Protein AF-A0AAV2PK56-F1 (afdb_monomer)

Mean predicted aligned error: 13.75 Å

Radius of gyration: 24.46 Å; Cα contacts (8 Å, |Δi|>4): 162; chains: 1; bounding box: 43×64×49 Å

Sequence (129 aa):
MKVFAIVVVASLATAQVQFIDEPIRFNDATNDFDYEEPGVFEPLNLPSGASFLLGDISPAFSCADRPYGYYADVDNYCRVFHICNPSLFEDGTVQTYQYSFMCNAGSIFDQNALTCVREFSATPCEYAP

Structure (mmCIF, N/CA/C/O backbone):
data_AF-A0AAV2PK56-F1
#
_entry.id   AF-A0AAV2PK56-F1
#
loop_
_atom_site.group_PDB
_atom_site.id
_atom_site.type_symbol
_atom_site.label_atom_id
_atom_site.label_alt_id
_atom_site.label_comp_id
_atom_site.label_asym_id
_atom_site.label_entity_id
_atom_site.label_seq_id
_atom_site.pdbx_PDB_ins_code
_atom_site.Cartn_x
_atom_site.Cartn_y
_atom_site.Cartn_z
_atom_site.occupancy
_atom_site.B_iso_or_equiv
_atom_site.auth_seq_id
_atom_site.auth_comp_id
_atom_site.auth_asym_id
_atom_site.auth_atom_id
_atom_site.pdbx_PDB_model_num
ATOM 1 N N . MET A 1 1 ? -18.659 24.573 -6.089 1.00 35.50 1 MET A N 1
ATOM 2 C CA . MET A 1 1 ? -19.071 25.975 -6.317 1.00 35.50 1 MET A CA 1
ATOM 3 C C . MET A 1 1 ? -17.924 26.717 -6.984 1.00 35.50 1 MET A C 1
ATOM 5 O O . MET A 1 1 ? -16.831 26.676 -6.448 1.00 35.50 1 MET A O 1
ATOM 9 N N . LYS A 1 2 ? -18.146 27.365 -8.131 1.00 38.66 2 LYS A N 1
ATOM 10 C CA . LYS A 1 2 ? -17.235 28.380 -8.685 1.00 38.66 2 LYS A CA 1
ATOM 11 C C . LYS A 1 2 ? -17.917 29.725 -8.465 1.00 38.66 2 LYS A C 1
ATOM 13 O O . LYS A 1 2 ? -19.056 29.888 -8.898 1.00 38.66 2 LYS A O 1
ATOM 18 N N . VAL A 1 3 ? -17.286 30.624 -7.719 1.00 40.28 3 VAL A N 1
ATOM 19 C CA . VAL A 1 3 ? -17.860 31.941 -7.425 1.00 40.28 3 VAL A CA 1
ATOM 20 C C . VAL A 1 3 ? -17.595 32.837 -8.632 1.00 40.28 3 VAL A C 1
ATOM 22 O O . VAL A 1 3 ? -16.455 33.188 -8.908 1.00 40.28 3 VAL A O 1
ATOM 25 N N . PHE A 1 4 ? -18.646 33.162 -9.381 1.00 42.22 4 PHE A N 1
ATOM 26 C CA . PHE A 1 4 ? -18.588 34.129 -10.475 1.00 42.22 4 PHE A CA 1
ATOM 27 C C . PHE 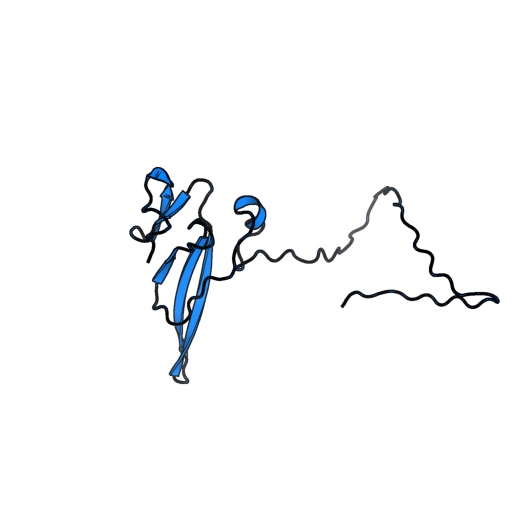A 1 4 ? -19.030 35.494 -9.949 1.00 42.22 4 PHE A C 1
ATOM 29 O O . PHE A 1 4 ? -20.129 35.620 -9.409 1.00 42.22 4 PHE A O 1
ATOM 36 N N . ALA A 1 5 ? -18.198 36.521 -10.120 1.00 51.16 5 ALA A N 1
ATOM 37 C CA . ALA A 1 5 ? -18.599 37.894 -9.844 1.00 51.16 5 ALA A CA 1
ATOM 38 C C . ALA A 1 5 ? -19.335 38.462 -11.068 1.00 51.16 5 ALA A C 1
ATOM 40 O O . ALA A 1 5 ? -18.742 38.660 -12.127 1.00 51.16 5 ALA A O 1
ATOM 41 N N . ILE A 1 6 ? -20.642 38.701 -10.924 1.00 43.47 6 ILE A N 1
ATOM 42 C CA . ILE A 1 6 ? -21.476 39.339 -11.947 1.00 43.47 6 ILE A CA 1
ATOM 43 C C . ILE A 1 6 ? -21.509 40.838 -11.653 1.00 43.47 6 ILE A C 1
ATOM 45 O O . ILE A 1 6 ? -22.105 41.261 -10.664 1.00 43.47 6 ILE A O 1
ATOM 49 N N . VAL A 1 7 ? -20.909 41.649 -12.521 1.00 49.03 7 VAL A N 1
ATOM 50 C CA . VAL A 1 7 ? -21.075 43.107 -12.476 1.00 49.03 7 VAL A CA 1
ATOM 51 C C . VAL A 1 7 ? -22.092 43.501 -13.542 1.00 49.03 7 VAL A C 1
ATOM 53 O O . VAL A 1 7 ? -21.824 43.401 -14.737 1.00 49.03 7 VAL A O 1
ATOM 56 N N . VAL A 1 8 ? -23.282 43.931 -13.111 1.00 43.75 8 VAL A N 1
ATOM 57 C CA . VAL A 1 8 ? -24.320 44.459 -14.007 1.00 43.75 8 VAL A CA 1
ATOM 58 C C . VAL A 1 8 ? -24.110 45.961 -14.148 1.00 43.75 8 VAL A C 1
ATOM 60 O O . VAL A 1 8 ? -24.433 46.725 -13.241 1.00 43.75 8 VAL A O 1
ATOM 63 N N . VAL A 1 9 ? -23.573 46.395 -15.287 1.00 51.25 9 VAL A N 1
ATOM 64 C CA . VAL A 1 9 ? -23.481 47.821 -15.619 1.00 51.25 9 VAL A CA 1
ATOM 65 C C . VAL A 1 9 ? -24.698 48.195 -16.461 1.00 51.25 9 VAL A C 1
ATOM 67 O O . VAL A 1 9 ? -24.903 47.649 -17.543 1.00 51.25 9 VAL A O 1
ATOM 70 N N . ALA A 1 10 ? -25.529 49.111 -15.963 1.00 42.72 10 ALA A N 1
ATOM 71 C CA . ALA A 1 10 ? -26.695 49.601 -16.689 1.00 42.72 10 ALA A CA 1
ATOM 72 C C . ALA A 1 10 ? -26.332 50.844 -17.518 1.00 42.72 10 ALA A C 1
ATOM 74 O O . ALA A 1 10 ? -26.166 51.929 -16.966 1.00 42.72 10 ALA A O 1
ATOM 75 N N . SER A 1 11 ? -26.258 50.706 -18.845 1.00 46.12 11 SER A N 1
ATOM 76 C CA . SER A 1 11 ? -26.576 51.800 -19.770 1.00 46.12 11 SER A CA 1
ATOM 77 C C . SER A 1 11 ? -26.999 51.275 -21.148 1.00 46.12 11 SER A C 1
ATOM 79 O O . SER A 1 11 ? -26.749 50.129 -21.512 1.00 46.12 11 SER A O 1
ATOM 81 N N . LEU A 1 12 ? -27.743 52.124 -21.853 1.00 52.59 12 LEU A N 1
ATOM 82 C CA . LEU A 1 12 ? -28.776 51.834 -22.847 1.00 52.59 12 LEU A CA 1
ATOM 83 C C . LEU A 1 12 ? -28.236 51.311 -24.188 1.00 52.59 12 LEU A C 1
ATOM 85 O O . LEU A 1 12 ? -28.139 52.071 -25.142 1.00 52.59 12 LEU A O 1
ATOM 89 N N . ALA A 1 13 ? -27.920 50.020 -24.263 1.00 51.59 13 ALA A N 1
ATOM 90 C CA . ALA A 1 13 ? -28.199 49.126 -25.397 1.00 51.59 13 ALA A CA 1
ATOM 91 C C . ALA A 1 13 ? -27.342 47.861 -25.267 1.00 51.59 13 ALA A C 1
ATOM 93 O O . ALA A 1 13 ? -26.120 47.928 -25.310 1.00 51.59 13 ALA A O 1
ATOM 94 N N . THR A 1 14 ? -28.014 46.709 -25.177 1.00 49.75 14 THR A N 1
ATOM 95 C CA . THR A 1 14 ? -27.474 45.338 -25.275 1.00 49.75 14 THR A CA 1
ATOM 96 C C . THR A 1 14 ? -26.417 44.917 -24.243 1.00 49.75 14 THR A C 1
ATOM 98 O O . THR A 1 14 ? -25.311 45.437 -24.182 1.00 49.75 14 THR A O 1
ATOM 101 N N . ALA A 1 15 ? -26.750 43.885 -23.460 1.00 39.00 15 ALA A N 1
ATOM 102 C CA . ALA A 1 15 ? -25.812 43.201 -22.579 1.00 39.00 15 ALA A CA 1
ATOM 103 C C . ALA A 1 15 ? -24.797 42.387 -23.404 1.00 39.00 15 ALA A C 1
ATOM 105 O O . ALA A 1 15 ? -25.177 41.512 -24.185 1.00 39.00 15 ALA A O 1
ATOM 106 N N . GLN A 1 16 ? -23.508 42.657 -23.218 1.00 48.56 16 GLN A N 1
ATOM 107 C CA . GLN A 1 16 ? -22.405 41.822 -23.691 1.00 48.56 16 GLN A CA 1
ATOM 108 C C . GLN A 1 16 ? -21.462 41.614 -22.499 1.00 48.56 16 GLN A C 1
ATOM 110 O O . GLN A 1 16 ? -21.020 42.581 -21.882 1.00 48.56 16 GLN A O 1
ATOM 115 N N . VAL A 1 17 ? -21.195 40.356 -22.147 1.00 39.62 17 VAL A N 1
ATOM 116 C CA . VAL A 1 17 ? -20.174 39.987 -21.157 1.00 39.62 17 VAL A CA 1
ATOM 117 C C . VAL A 1 17 ? -18.842 39.938 -21.897 1.00 39.62 17 VAL A C 1
ATOM 119 O O . VAL A 1 17 ? -18.680 39.109 -22.789 1.00 39.62 17 VAL A O 1
ATOM 122 N N . GLN A 1 18 ? -17.907 40.824 -21.558 1.00 43.44 18 GLN A N 1
ATOM 123 C CA . GLN A 1 18 ? -16.561 40.815 -22.127 1.00 43.44 18 GLN A CA 1
ATOM 124 C C . GLN A 1 18 ? -15.566 40.310 -21.081 1.00 43.44 18 GLN A C 1
ATOM 126 O O . GLN A 1 18 ? -15.442 40.887 -20.002 1.00 43.44 18 GLN A O 1
ATOM 131 N N . PHE A 1 19 ? -14.889 39.210 -21.407 1.00 41.47 19 PHE A N 1
ATOM 132 C CA . PHE A 1 19 ? -13.801 38.630 -20.623 1.00 41.47 19 PHE A CA 1
ATOM 133 C C . PHE A 1 19 ? -12.487 39.278 -21.080 1.00 41.47 19 PHE A C 1
ATOM 135 O O . PHE A 1 19 ? -12.215 39.312 -22.279 1.00 41.47 19 PHE A O 1
ATOM 142 N N . ILE A 1 20 ? -11.711 39.843 -20.152 1.00 47.47 20 ILE A N 1
ATOM 143 C CA . ILE A 1 20 ? -10.367 40.358 -20.437 1.00 47.47 20 ILE A CA 1
ATOM 144 C C . ILE A 1 20 ? -9.326 39.342 -19.955 1.00 47.47 20 ILE A C 1
ATOM 146 O O . ILE A 1 20 ? -9.145 39.150 -18.756 1.00 47.47 20 ILE A O 1
ATOM 150 N N . ASP A 1 21 ? -8.666 38.687 -20.907 1.00 54.00 21 ASP A N 1
ATOM 151 C CA . ASP A 1 21 ? -7.455 37.890 -20.707 1.00 54.00 21 ASP A CA 1
ATOM 152 C C . ASP A 1 21 ? -6.230 38.799 -20.927 1.00 54.00 21 ASP A C 1
ATOM 154 O O . ASP A 1 21 ? -6.075 39.306 -22.033 1.00 54.00 21 ASP A O 1
ATOM 158 N N . GLU A 1 22 ? -5.406 39.047 -19.893 1.00 51.31 22 GLU A N 1
ATOM 159 C CA . GLU A 1 22 ? -3.919 39.092 -19.926 1.00 51.31 22 GLU A CA 1
ATOM 160 C C . GLU A 1 22 ? -3.282 39.689 -18.637 1.00 51.31 22 GLU A C 1
ATOM 162 O O . GLU A 1 22 ? -3.940 40.428 -17.900 1.00 51.31 22 GLU A O 1
ATOM 167 N N . PRO A 1 23 ? -2.008 39.344 -18.318 1.00 44.94 23 PRO A N 1
ATOM 168 C CA . PRO A 1 23 ? -1.455 39.396 -16.963 1.00 44.94 23 PRO A CA 1
ATOM 169 C C . PRO A 1 23 ? -0.663 40.682 -16.663 1.00 44.94 23 PRO A C 1
ATOM 171 O O . PRO A 1 23 ? 0.090 41.186 -17.497 1.00 44.94 23 PRO A O 1
ATOM 174 N N . ILE A 1 24 ? -0.750 41.182 -15.427 1.00 42.62 24 ILE A N 1
ATOM 175 C CA . ILE A 1 24 ? 0.058 42.318 -14.955 1.00 42.62 24 ILE A CA 1
ATOM 176 C C . ILE A 1 24 ? 1.354 41.820 -14.292 1.00 42.62 24 ILE A C 1
ATOM 178 O O . ILE A 1 24 ? 1.332 40.940 -13.435 1.00 42.62 24 ILE A O 1
ATOM 182 N N . ARG A 1 25 ? 2.495 42.398 -14.705 1.00 48.09 25 ARG A N 1
ATOM 183 C CA . ARG A 1 25 ? 3.838 42.157 -14.142 1.00 48.09 25 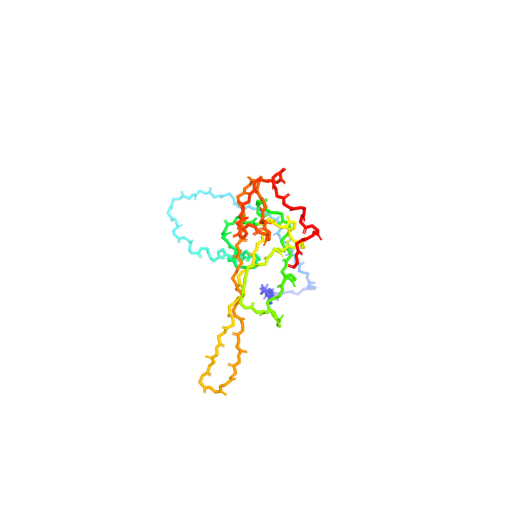ARG A CA 1
ATOM 184 C C . ARG A 1 25 ? 3.946 42.656 -12.694 1.00 48.09 25 ARG A C 1
ATOM 186 O O . ARG A 1 25 ? 3.573 43.790 -12.411 1.00 48.09 25 ARG A O 1
ATOM 193 N N . PHE A 1 26 ? 4.556 41.847 -11.828 1.00 40.88 26 PHE A N 1
ATOM 194 C CA . PHE A 1 26 ? 4.828 42.166 -10.423 1.00 40.88 26 PHE A CA 1
ATOM 195 C C . PHE A 1 26 ? 6.194 42.842 -10.223 1.00 40.88 26 PHE A C 1
ATOM 197 O O . PHE A 1 26 ? 7.220 42.307 -10.640 1.00 40.88 26 PHE A O 1
ATOM 204 N N . ASN A 1 27 ? 6.195 43.974 -9.513 1.00 45.06 27 ASN A N 1
ATOM 205 C CA . ASN A 1 27 ? 7.315 44.417 -8.683 1.00 45.06 27 ASN A CA 1
ATOM 206 C C . ASN A 1 27 ? 6.877 44.191 -7.233 1.00 45.06 27 ASN A C 1
ATOM 208 O O . ASN A 1 27 ? 5.931 44.845 -6.796 1.00 45.06 27 ASN A O 1
ATOM 212 N N . ASP A 1 28 ? 7.526 43.280 -6.511 1.00 48.59 28 ASP A N 1
ATOM 213 C CA . ASP A 1 28 ? 7.216 43.025 -5.104 1.00 48.59 28 ASP A CA 1
ATOM 214 C C . ASP A 1 28 ? 8.292 43.628 -4.195 1.00 48.59 28 ASP A C 1
ATOM 216 O O . ASP A 1 28 ? 9.461 43.238 -4.219 1.00 48.59 28 ASP A O 1
ATOM 220 N N . ALA A 1 29 ? 7.875 44.610 -3.403 1.00 54.44 29 ALA A N 1
ATOM 221 C CA . ALA A 1 29 ? 8.468 44.897 -2.114 1.00 54.44 29 ALA A CA 1
ATOM 222 C C . ALA A 1 29 ? 7.308 44.880 -1.118 1.00 54.44 29 ALA A C 1
ATOM 224 O O . ALA A 1 29 ? 6.451 45.761 -1.146 1.00 54.44 29 ALA A O 1
ATOM 225 N N . THR A 1 30 ? 7.332 43.854 -0.268 1.00 63.88 30 THR A N 1
ATOM 226 C CA . THR A 1 30 ? 6.465 43.620 0.889 1.00 63.88 30 THR A CA 1
ATOM 227 C C . THR A 1 30 ? 4.984 43.417 0.568 1.00 63.88 30 THR A C 1
ATOM 229 O O . THR A 1 30 ? 4.204 44.360 0.658 1.00 63.88 30 THR A O 1
ATOM 232 N N . ASN A 1 31 ? 4.579 42.169 0.326 1.00 45.09 31 ASN A N 1
ATOM 233 C CA . ASN A 1 31 ? 3.236 41.701 0.671 1.00 45.09 31 ASN A CA 1
ATOM 234 C C . ASN A 1 31 ? 3.265 40.250 1.170 1.00 45.09 31 ASN A C 1
ATOM 236 O O . ASN A 1 31 ? 3.434 39.309 0.401 1.00 45.09 31 ASN A O 1
ATOM 240 N N . ASP A 1 32 ? 3.068 40.111 2.479 1.00 52.50 32 ASP A N 1
ATOM 241 C CA . ASP A 1 32 ? 2.539 38.912 3.125 1.00 52.50 32 ASP A CA 1
ATOM 242 C C . ASP A 1 32 ? 1.127 38.678 2.563 1.00 52.50 32 ASP A C 1
ATOM 244 O O . ASP A 1 32 ? 0.201 39.443 2.841 1.00 52.50 32 ASP A O 1
ATOM 248 N N . PHE A 1 33 ? 0.998 37.715 1.653 1.00 51.06 33 PHE A N 1
ATOM 249 C CA . PHE A 1 33 ? -0.264 37.336 1.030 1.00 51.06 33 PHE A CA 1
ATOM 250 C C . PHE A 1 33 ? -0.556 35.913 1.492 1.00 51.06 33 PHE A C 1
ATOM 252 O O . PHE A 1 33 ? 0.105 34.974 1.043 1.00 51.06 33 PHE A O 1
ATOM 259 N N . ASP A 1 34 ? -1.539 35.755 2.378 1.00 44.56 34 ASP A N 1
ATOM 260 C CA . ASP A 1 34 ? -2.155 34.463 2.670 1.00 44.56 34 ASP A CA 1
ATOM 261 C C . ASP A 1 34 ? -2.868 33.976 1.395 1.00 44.56 34 ASP A C 1
ATOM 263 O O . ASP A 1 34 ? -4.077 34.132 1.216 1.00 44.56 34 ASP A O 1
ATOM 267 N N . TYR A 1 35 ? -2.101 33.439 0.444 1.00 53.44 35 TYR A N 1
ATOM 268 C CA . TYR A 1 35 ? -2.644 32.600 -0.610 1.00 53.44 35 TYR A CA 1
ATOM 269 C C . TYR A 1 35 ? -3.148 31.331 0.076 1.00 53.44 35 TYR A C 1
ATOM 271 O O . TYR A 1 35 ? -2.360 30.485 0.501 1.00 53.44 35 TYR A O 1
ATOM 279 N N . GLU A 1 36 ? -4.470 31.181 0.167 1.00 49.00 36 GLU A N 1
ATOM 280 C CA . GLU A 1 36 ? -5.088 29.861 0.247 1.00 49.00 36 GLU A CA 1
ATOM 281 C C . GLU A 1 36 ? -4.775 29.138 -1.071 1.00 49.00 36 GLU A C 1
ATOM 283 O O . GLU A 1 36 ? -5.595 29.080 -1.986 1.00 49.00 36 GLU A O 1
ATOM 288 N N . GLU A 1 37 ? -3.550 28.622 -1.195 1.00 61.31 37 GLU A N 1
ATOM 289 C CA . GLU A 1 37 ? -3.260 27.547 -2.131 1.00 61.31 37 GLU A CA 1
ATOM 290 C C . GLU A 1 37 ? -4.256 26.435 -1.795 1.00 61.31 37 GLU A C 1
ATOM 292 O O . GLU A 1 37 ? -4.237 25.938 -0.661 1.00 61.31 37 GLU A O 1
ATOM 297 N N . PRO A 1 38 ? -5.180 26.074 -2.704 1.00 59.56 38 PRO A N 1
ATOM 298 C CA . PRO A 1 38 ? -6.069 24.957 -2.460 1.00 59.56 38 PRO A CA 1
ATOM 299 C C . PRO A 1 38 ? -5.179 23.745 -2.218 1.00 59.56 38 PRO A C 1
ATOM 301 O O . PRO A 1 38 ? -4.526 23.260 -3.140 1.00 59.56 38 PRO A O 1
ATOM 304 N N . GLY A 1 39 ? -5.101 23.315 -0.955 1.00 59.50 39 GLY A N 1
ATOM 305 C CA . GLY A 1 39 ? -4.204 22.250 -0.540 1.00 59.50 39 GLY A CA 1
ATOM 306 C C . GLY A 1 39 ? -4.409 21.053 -1.453 1.00 59.50 39 GLY A C 1
ATOM 307 O O . GLY A 1 39 ? -5.505 20.492 -1.516 1.00 59.50 39 GLY A O 1
ATOM 308 N N . VAL A 1 40 ? -3.374 20.702 -2.212 1.00 68.06 40 VAL A N 1
ATOM 309 C CA . VAL A 1 40 ? -3.390 19.502 -3.040 1.00 68.06 40 VAL A CA 1
ATOM 310 C C . VAL A 1 40 ? -3.310 18.332 -2.069 1.00 68.06 40 VAL A C 1
ATOM 312 O O . VAL A 1 40 ? -2.237 17.982 -1.582 1.00 68.06 40 VAL A O 1
ATOM 315 N N . PHE A 1 41 ? -4.469 17.783 -1.710 1.00 79.25 41 PHE A N 1
ATOM 316 C CA . PHE A 1 41 ? -4.530 16.566 -0.916 1.00 79.25 41 PHE A CA 1
ATOM 317 C C . PHE A 1 41 ? -4.068 15.408 -1.788 1.00 79.25 41 PHE A C 1
ATOM 319 O O . PHE A 1 41 ? -4.669 15.114 -2.823 1.00 79.25 41 PHE A O 1
ATOM 326 N N . GLU A 1 42 ? -2.992 14.757 -1.365 1.00 89.19 42 GLU A N 1
ATOM 327 C CA . GLU A 1 42 ? -2.511 13.555 -2.028 1.00 89.19 42 GLU A CA 1
ATOM 328 C C . GLU A 1 42 ? -3.547 12.431 -1.872 1.00 89.19 42 GLU A C 1
ATOM 330 O O . GLU A 1 42 ? -4.141 12.268 -0.793 1.00 89.19 42 GLU A O 1
ATOM 335 N N . PRO A 1 43 ? -3.769 11.621 -2.920 1.00 92.31 43 PRO A N 1
ATOM 336 C CA . PRO A 1 43 ? -4.601 10.433 -2.821 1.00 92.31 43 PRO A CA 1
ATOM 337 C C . PRO A 1 43 ? -4.144 9.534 -1.671 1.00 92.31 43 PRO A C 1
ATOM 339 O O . PRO A 1 43 ? -2.960 9.486 -1.331 1.00 92.31 43 PRO A O 1
ATOM 342 N N . LEU A 1 44 ? -5.093 8.811 -1.067 1.00 94.56 44 LEU A N 1
ATOM 343 C CA . LEU A 1 44 ? -4.824 7.876 0.032 1.00 94.56 44 LEU A CA 1
ATOM 344 C C . LEU A 1 44 ? -4.173 8.515 1.281 1.00 94.56 44 LEU A C 1
ATOM 346 O O . LEU A 1 44 ? -3.693 7.785 2.150 1.00 94.56 44 LEU A O 1
ATOM 350 N N . ASN A 1 45 ? -4.199 9.853 1.389 1.00 94.06 45 ASN A N 1
ATOM 351 C CA . ASN A 1 45 ? -3.553 10.636 2.446 1.00 94.06 45 ASN A CA 1
ATOM 352 C C . ASN A 1 45 ? -2.033 10.384 2.534 1.00 94.06 45 ASN A C 1
ATOM 354 O O . ASN A 1 45 ? -1.459 10.323 3.624 1.00 94.06 45 ASN A O 1
ATOM 358 N N . LEU A 1 46 ? -1.395 10.184 1.377 1.00 94.19 46 LEU A N 1
ATOM 359 C CA . LEU A 1 46 ? 0.047 9.983 1.263 1.00 94.19 46 LEU A CA 1
ATOM 360 C C . LEU A 1 46 ? 0.835 11.287 1.517 1.00 94.19 46 LEU A C 1
ATOM 362 O O . LEU A 1 46 ? 0.263 12.379 1.508 1.00 94.19 46 LEU A O 1
ATOM 366 N N . PRO A 1 47 ? 2.159 11.204 1.753 1.00 92.06 47 PRO A N 1
ATOM 367 C CA . PRO A 1 47 ? 3.000 12.389 1.895 1.00 92.06 47 PRO A CA 1
ATOM 368 C C . PRO A 1 47 ? 2.964 13.282 0.649 1.00 92.06 47 PRO A C 1
ATOM 370 O O . PRO A 1 47 ? 2.889 12.785 -0.473 1.00 92.06 47 PRO A O 1
ATOM 373 N N . SER A 1 48 ? 3.104 14.595 0.843 1.00 90.50 48 SER A N 1
ATOM 374 C CA . SER A 1 48 ? 3.171 15.583 -0.243 1.00 90.50 48 SER A CA 1
ATOM 375 C C . SER A 1 48 ? 4.178 15.186 -1.328 1.00 90.50 48 SER A C 1
ATOM 377 O O . SER A 1 48 ? 5.333 14.885 -1.014 1.00 90.50 48 SER A O 1
ATOM 379 N N . GLY A 1 49 ? 3.768 15.239 -2.595 1.00 89.25 49 GLY A N 1
ATOM 380 C CA . GLY A 1 49 ? 4.596 14.848 -3.734 1.00 89.25 49 GLY A CA 1
ATOM 381 C C . GLY A 1 49 ? 4.543 13.355 -4.070 1.00 89.25 49 GLY A C 1
ATOM 382 O O . GLY A 1 49 ? 5.245 12.925 -4.987 1.00 89.25 49 GLY A O 1
ATOM 383 N N . ALA A 1 50 ? 3.716 12.554 -3.391 1.00 93.06 50 ALA A N 1
ATOM 384 C CA . ALA A 1 50 ? 3.511 11.148 -3.738 1.00 93.06 50 ALA A CA 1
ATOM 385 C C . ALA A 1 50 ? 3.035 10.986 -5.188 1.00 93.06 50 ALA A C 1
ATOM 387 O O . ALA A 1 50 ? 3.598 10.179 -5.927 1.00 93.06 50 ALA A O 1
ATOM 388 N N . SER A 1 51 ? 2.082 11.808 -5.633 1.00 91.75 51 SER A N 1
ATOM 389 C CA . SER A 1 51 ? 1.576 11.800 -7.014 1.00 91.75 51 SER A CA 1
ATOM 390 C C . SER A 1 51 ? 2.669 12.109 -8.043 1.00 91.75 51 SER A C 1
ATOM 392 O O . SER A 1 51 ? 2.671 11.559 -9.141 1.00 91.75 51 SER A O 1
ATOM 394 N N . PHE A 1 52 ? 3.660 12.934 -7.688 1.00 91.75 52 PHE A N 1
ATOM 395 C CA . PHE A 1 52 ? 4.808 13.205 -8.560 1.00 91.75 52 PHE A CA 1
ATOM 396 C C . PHE A 1 52 ? 5.707 11.971 -8.742 1.00 91.75 52 PHE A C 1
ATOM 398 O O . PHE A 1 52 ? 6.276 11.772 -9.813 1.00 91.75 52 PHE A O 1
ATOM 405 N N . LEU A 1 53 ? 5.834 11.132 -7.710 1.00 92.25 53 LEU A N 1
ATOM 406 C CA . LEU A 1 53 ? 6.685 9.939 -7.731 1.00 92.25 53 LEU A CA 1
ATOM 407 C C . LEU A 1 53 ? 5.968 8.695 -8.270 1.00 92.25 53 LEU A C 1
ATOM 409 O O . LEU A 1 53 ? 6.598 7.849 -8.905 1.00 92.25 53 LEU A O 1
ATOM 413 N N . LEU A 1 54 ? 4.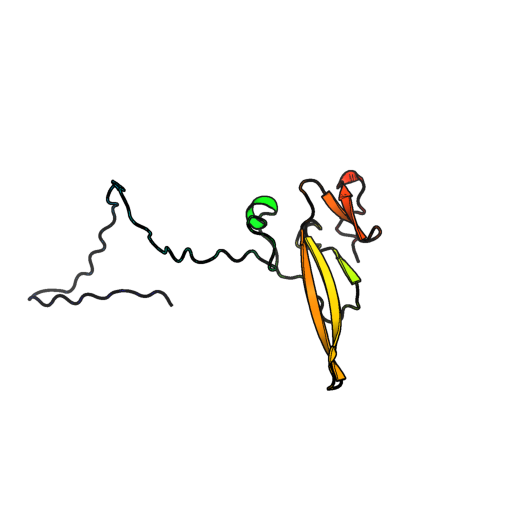670 8.567 -7.999 1.00 93.19 54 LEU A N 1
ATOM 414 C CA . LEU A 1 54 ? 3.873 7.380 -8.311 1.00 93.19 54 LEU A CA 1
ATOM 415 C C . LEU A 1 54 ? 3.045 7.531 -9.593 1.00 93.19 54 LEU A C 1
ATOM 417 O O . LEU A 1 54 ? 2.653 6.516 -10.172 1.00 93.19 54 LEU A O 1
ATOM 421 N N . GLY A 1 55 ? 2.830 8.763 -10.061 1.00 92.38 55 GLY A N 1
ATOM 422 C CA . GLY A 1 55 ? 1.902 9.070 -11.144 1.00 92.38 55 GLY A CA 1
ATOM 423 C C . GLY A 1 55 ? 0.456 9.047 -10.653 1.00 92.38 55 GLY A C 1
ATOM 424 O O . GLY A 1 55 ? 0.167 9.488 -9.541 1.00 92.38 55 GLY A O 1
ATOM 425 N N . ASP A 1 56 ? -0.449 8.521 -11.478 1.00 92.81 56 ASP A N 1
ATOM 426 C CA . ASP A 1 56 ? -1.842 8.316 -11.079 1.00 92.81 56 ASP A CA 1
ATOM 427 C C . ASP A 1 56 ? -1.930 7.261 -9.970 1.00 92.81 56 ASP A C 1
ATOM 429 O O . ASP A 1 56 ? -1.573 6.098 -10.168 1.00 92.81 56 ASP A O 1
ATOM 433 N N . ILE A 1 57 ? -2.418 7.684 -8.802 1.00 96.25 57 ILE A N 1
ATOM 434 C CA . ILE A 1 57 ? -2.626 6.825 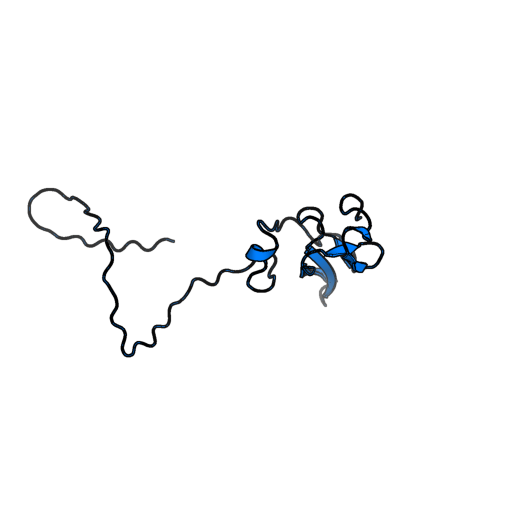-7.635 1.00 96.25 57 ILE A CA 1
ATOM 435 C C . ILE A 1 57 ? -4.104 6.434 -7.569 1.00 96.25 57 ILE A C 1
ATOM 437 O O . ILE A 1 57 ? -4.983 7.288 -7.434 1.00 96.25 57 ILE A O 1
ATOM 441 N N . SER A 1 58 ? -4.378 5.133 -7.624 1.00 96.69 58 SER A N 1
ATOM 442 C CA . SER A 1 58 ? -5.719 4.572 -7.467 1.00 96.69 58 SER A CA 1
ATOM 443 C C . SER A 1 58 ? -6.136 4.547 -5.989 1.00 96.69 58 SER A C 1
ATOM 445 O O . SER A 1 58 ? -5.425 3.967 -5.170 1.00 96.69 58 SER A O 1
ATOM 447 N N . PRO A 1 59 ? -7.299 5.103 -5.605 1.00 95.44 59 PRO A N 1
ATOM 448 C CA . PRO A 1 59 ? -7.832 4.979 -4.249 1.00 95.44 59 PRO A CA 1
ATOM 449 C C . PRO A 1 59 ? -8.732 3.740 -4.061 1.00 95.44 59 PRO A C 1
ATOM 451 O O . PRO A 1 59 ? -9.519 3.701 -3.119 1.00 95.44 59 PRO A O 1
ATOM 454 N N . ALA A 1 60 ? -8.690 2.764 -4.977 1.00 95.94 60 ALA A N 1
ATOM 455 C CA . ALA A 1 60 ? -9.647 1.654 -5.015 1.00 95.94 60 ALA A CA 1
ATOM 456 C C . ALA A 1 60 ? -9.449 0.603 -3.907 1.00 95.94 60 ALA A C 1
ATOM 458 O O . ALA A 1 60 ? -10.405 -0.091 -3.551 1.00 95.94 60 ALA A O 1
ATOM 459 N N . PHE A 1 61 ? -8.240 0.487 -3.347 1.00 96.44 61 PHE A N 1
ATOM 460 C CA . PHE A 1 61 ? -7.969 -0.461 -2.270 1.00 96.44 61 PHE A CA 1
ATOM 461 C C . PHE A 1 61 ? -8.838 -0.174 -1.036 1.00 96.44 61 PHE A C 1
ATOM 463 O O . PHE A 1 61 ? -8.927 0.964 -0.568 1.00 96.44 61 PHE A O 1
ATOM 470 N N . SER A 1 62 ? -9.419 -1.231 -0.461 1.00 95.88 62 SER A N 1
ATOM 471 C CA . SER A 1 62 ? -10.226 -1.154 0.756 1.00 95.88 62 SER A CA 1
ATOM 472 C C . SER A 1 62 ? -9.850 -2.228 1.774 1.00 95.88 62 SER A C 1
ATOM 474 O O . SER A 1 62 ? -9.715 -3.411 1.448 1.00 95.88 62 SER A O 1
ATOM 476 N N . CYS A 1 63 ? -9.776 -1.805 3.036 1.00 97.00 63 CYS A N 1
ATOM 477 C CA . CYS A 1 63 ? -9.684 -2.679 4.204 1.00 97.00 63 CYS A CA 1
ATOM 478 C C . CYS A 1 63 ? -11.015 -3.327 4.635 1.00 97.00 63 CYS A C 1
ATOM 480 O O . CYS A 1 63 ? -11.052 -3.992 5.673 1.00 97.00 63 CYS A O 1
ATOM 482 N N . ALA A 1 64 ? -12.109 -3.136 3.888 1.00 94.31 64 ALA A N 1
ATOM 483 C CA . ALA A 1 64 ? -13.388 -3.779 4.183 1.00 94.31 64 ALA A CA 1
ATOM 484 C C . ALA A 1 64 ? -13.236 -5.309 4.242 1.00 94.31 64 ALA A C 1
ATOM 486 O O . ALA A 1 64 ? -12.614 -5.909 3.367 1.00 94.31 64 ALA A O 1
ATOM 487 N N . ASP A 1 65 ? -13.774 -5.918 5.303 1.00 89.75 65 ASP A N 1
ATOM 488 C CA . ASP A 1 65 ? -13.741 -7.365 5.566 1.00 89.75 65 ASP A CA 1
ATOM 489 C C . ASP A 1 65 ? -12.337 -8.004 5.593 1.00 89.75 65 ASP A C 1
ATOM 491 O O . ASP A 1 65 ? -12.197 -9.229 5.550 1.00 89.75 65 ASP A O 1
ATOM 495 N N . ARG A 1 66 ? -11.279 -7.192 5.715 1.00 93.56 66 ARG A N 1
ATOM 496 C CA . ARG A 1 66 ? -9.906 -7.672 5.885 1.00 93.56 66 ARG A CA 1
ATOM 497 C C . ARG A 1 66 ? -9.546 -7.740 7.373 1.00 93.56 66 ARG A C 1
ATOM 499 O O . ARG A 1 66 ? -9.850 -6.802 8.117 1.00 93.56 66 ARG A O 1
ATOM 506 N N . PRO A 1 67 ? -8.898 -8.826 7.835 1.00 95.44 67 PRO A N 1
ATOM 507 C CA . PRO A 1 67 ? -8.363 -8.880 9.189 1.00 95.44 67 PRO A CA 1
ATOM 508 C C . PRO A 1 67 ? -7.223 -7.868 9.370 1.00 95.44 67 PRO A C 1
ATOM 510 O O . PRO A 1 67 ? -6.795 -7.195 8.431 1.00 95.44 67 PRO A O 1
ATOM 513 N N . TYR A 1 68 ? -6.711 -7.769 10.598 1.00 97.06 68 TYR A N 1
ATOM 514 C CA . TYR A 1 68 ? -5.486 -7.015 10.837 1.00 97.06 68 TYR A CA 1
ATOM 515 C C . TYR A 1 68 ? -4.355 -7.543 9.947 1.00 97.06 68 TYR A C 1
ATOM 517 O O . TYR A 1 68 ? -4.085 -8.747 9.941 1.00 97.06 68 TYR A O 1
ATOM 525 N N . GLY A 1 69 ? -3.680 -6.652 9.224 1.00 97.38 69 GLY A N 1
ATOM 526 C CA . GLY A 1 69 ? -2.606 -7.059 8.329 1.00 97.38 69 GLY A CA 1
ATOM 527 C C . GLY A 1 69 ? -2.058 -5.935 7.465 1.00 97.38 69 GLY A C 1
ATOM 528 O O . GLY A 1 69 ? -2.552 -4.807 7.482 1.00 97.38 69 GLY A O 1
ATOM 529 N N . TYR A 1 70 ? -1.023 -6.288 6.710 1.00 98.00 70 TYR A N 1
ATOM 530 C CA . TYR A 1 70 ? -0.383 -5.443 5.713 1.00 98.00 70 TYR A CA 1
ATOM 531 C C . TYR A 1 70 ? -0.731 -6.019 4.350 1.00 98.00 70 TYR A C 1
ATOM 533 O O . TYR A 1 70 ? -0.637 -7.233 4.175 1.00 98.00 70 TYR A O 1
ATOM 541 N N . TYR A 1 71 ? -1.124 -5.168 3.416 1.00 98.06 71 TYR A N 1
ATOM 542 C CA . TYR A 1 71 ? -1.670 -5.583 2.134 1.00 98.06 71 TYR A CA 1
ATOM 543 C C . TYR A 1 71 ? -1.026 -4.795 1.006 1.00 98.06 71 TYR A C 1
ATOM 545 O O . TYR A 1 71 ? -0.989 -3.562 1.044 1.00 98.06 71 TYR A O 1
ATOM 553 N N . ALA A 1 72 ? -0.531 -5.508 0.003 1.00 97.94 72 ALA A N 1
ATOM 554 C CA . ALA A 1 72 ? -0.023 -4.909 -1.214 1.00 97.94 72 ALA A CA 1
ATOM 555 C C . ALA A 1 72 ? -1.171 -4.293 -2.022 1.00 97.94 72 ALA A C 1
ATOM 557 O O . ALA A 1 72 ? -2.244 -4.883 -2.160 1.00 97.94 72 ALA A O 1
ATOM 558 N N . ASP A 1 73 ? -0.935 -3.112 -2.584 1.00 97.75 73 ASP A N 1
ATOM 559 C CA . ASP A 1 73 ? -1.891 -2.468 -3.472 1.00 97.75 73 ASP A CA 1
ATOM 560 C C . ASP A 1 73 ? -1.547 -2.767 -4.934 1.00 97.75 73 ASP A C 1
ATOM 562 O O . ASP A 1 73 ? -0.688 -2.116 -5.539 1.00 97.75 73 ASP A O 1
ATOM 566 N N . VAL A 1 74 ? -2.202 -3.784 -5.494 1.00 96.69 74 VAL A N 1
ATOM 567 C CA . VAL A 1 74 ? -1.954 -4.244 -6.868 1.00 96.69 74 VAL A CA 1
ATOM 568 C C . VAL A 1 74 ? -2.349 -3.183 -7.901 1.00 96.69 74 VAL A C 1
ATOM 570 O O . VAL A 1 74 ? -1.641 -3.019 -8.895 1.00 96.69 74 VAL A O 1
ATOM 573 N N . ASP A 1 75 ? -3.392 -2.390 -7.632 1.00 96.31 75 ASP A N 1
ATOM 574 C CA . ASP A 1 75 ? -3.836 -1.303 -8.520 1.00 96.31 75 ASP A CA 1
ATOM 575 C C . ASP A 1 75 ? -2.803 -0.168 -8.599 1.00 96.31 75 ASP A C 1
ATOM 577 O O . ASP A 1 75 ? -2.749 0.574 -9.579 1.00 96.31 75 ASP A O 1
ATOM 581 N N . ASN A 1 76 ? -1.944 -0.062 -7.582 1.00 97.00 76 ASN A N 1
ATOM 582 C CA . ASN A 1 76 ? -0.825 0.874 -7.513 1.00 97.00 76 ASN A CA 1
ATOM 583 C C . ASN A 1 76 ? 0.542 0.196 -7.733 1.00 97.00 76 ASN A C 1
ATOM 585 O O . ASN A 1 76 ? 1.578 0.697 -7.276 1.00 97.00 76 ASN A O 1
ATOM 589 N N . TYR A 1 77 ? 0.570 -0.936 -8.447 1.00 96.31 77 TYR A N 1
ATOM 590 C CA . TYR A 1 77 ? 1.782 -1.691 -8.801 1.00 96.31 77 TYR A CA 1
ATOM 591 C C . TYR A 1 77 ? 2.636 -2.098 -7.588 1.00 96.31 77 TYR A C 1
ATOM 593 O O . TYR A 1 77 ? 3.864 -2.153 -7.673 1.00 96.31 77 TYR A O 1
ATOM 601 N N . CYS A 1 78 ? 2.004 -2.317 -6.432 1.00 97.75 78 CYS A N 1
ATOM 602 C CA . CYS A 1 78 ? 2.649 -2.604 -5.150 1.00 97.75 78 CYS A CA 1
ATOM 603 C C . CYS A 1 78 ? 3.669 -1.539 -4.705 1.00 97.75 78 CYS A C 1
ATOM 605 O O . CYS A 1 78 ? 4.446 -1.764 -3.778 1.00 97.75 78 CYS A O 1
ATOM 607 N N . ARG A 1 79 ? 3.670 -0.352 -5.328 1.00 97.44 79 ARG A N 1
ATOM 608 C CA . ARG A 1 79 ? 4.443 0.807 -4.855 1.00 97.44 79 ARG A CA 1
ATOM 609 C C . ARG A 1 79 ? 3.769 1.483 -3.664 1.00 97.44 79 ARG A C 1
ATOM 611 O O . ARG A 1 79 ? 4.410 2.267 -2.969 1.00 97.44 79 ARG A O 1
ATOM 618 N N . VAL A 1 80 ? 2.501 1.155 -3.430 1.00 98.06 80 VAL A N 1
ATOM 619 C CA . VAL A 1 80 ? 1.720 1.502 -2.246 1.00 98.06 80 VAL A CA 1
ATOM 620 C C . VAL A 1 80 ? 1.347 0.211 -1.516 1.00 98.06 80 VAL A C 1
ATOM 622 O O . VAL A 1 80 ? 1.150 -0.835 -2.136 1.00 98.06 80 VAL A O 1
ATOM 625 N N . PHE A 1 81 ? 1.266 0.280 -0.194 1.00 98.38 81 PHE A N 1
ATOM 626 C CA . PHE A 1 81 ? 0.719 -0.780 0.643 1.00 98.38 81 PHE A CA 1
ATOM 627 C C . PHE A 1 81 ? -0.122 -0.184 1.766 1.00 98.38 81 PHE A C 1
ATOM 629 O O . PHE A 1 81 ? 0.034 0.985 2.130 1.00 98.38 81 PHE A O 1
ATOM 636 N N . HIS A 1 82 ? -1.001 -1.005 2.328 1.00 98.25 82 HIS A N 1
ATOM 637 C CA . HIS A 1 82 ? -1.971 -0.584 3.330 1.00 98.25 82 HIS A CA 1
ATOM 638 C C . HIS A 1 82 ? -1.857 -1.419 4.591 1.00 98.25 82 HIS A C 1
ATOM 640 O O . HIS A 1 82 ? -1.674 -2.632 4.524 1.00 98.25 82 HIS A O 1
ATOM 646 N N . ILE A 1 83 ? -2.019 -0.783 5.745 1.00 98.19 83 ILE A N 1
ATOM 647 C CA . ILE A 1 83 ? -2.245 -1.467 7.016 1.00 98.19 83 ILE A CA 1
ATOM 648 C C . ILE A 1 83 ? -3.735 -1.385 7.323 1.00 98.19 83 ILE A C 1
ATOM 650 O O . ILE A 1 83 ? -4.275 -0.287 7.469 1.00 98.19 83 ILE A O 1
ATOM 654 N N . CYS A 1 84 ? -4.380 -2.542 7.456 1.00 98.31 84 CYS A N 1
ATOM 655 C CA . CYS A 1 84 ? -5.752 -2.644 7.935 1.00 98.31 84 CYS A CA 1
ATOM 656 C C . CYS A 1 84 ? -5.742 -2.914 9.437 1.00 98.31 84 CYS A C 1
ATOM 658 O O . CYS A 1 84 ? -5.124 -3.872 9.895 1.00 98.31 84 CYS A O 1
ATOM 660 N N . ASN A 1 85 ? -6.418 -2.065 10.208 1.00 97.44 85 ASN A N 1
ATOM 661 C CA . ASN A 1 85 ? -6.459 -2.139 11.663 1.00 97.44 85 ASN A CA 1
ATOM 662 C C . ASN A 1 85 ? -7.907 -2.136 12.187 1.00 97.44 85 ASN A C 1
ATOM 664 O O . ASN A 1 85 ? -8.464 -1.060 12.431 1.00 97.44 85 ASN A O 1
ATOM 668 N N . PRO A 1 86 ? -8.541 -3.313 12.344 1.00 96.62 86 PRO A N 1
ATOM 669 C CA . PRO A 1 86 ? -9.868 -3.424 12.940 1.00 96.62 86 PRO A CA 1
ATOM 670 C C . PRO A 1 86 ? -9.830 -3.043 14.423 1.00 96.62 86 PRO A C 1
ATOM 672 O O . PRO A 1 86 ? -9.035 -3.571 15.197 1.00 96.62 86 PRO A O 1
ATOM 675 N N . SER A 1 87 ? -10.708 -2.129 14.824 1.00 94.44 87 SER A N 1
ATOM 676 C CA . SER A 1 87 ? -10.883 -1.667 16.201 1.00 94.44 87 SER A CA 1
ATOM 677 C C . SER A 1 87 ? -12.304 -1.961 16.671 1.00 94.44 87 SER A C 1
ATOM 679 O O . SER A 1 87 ? -13.271 -1.606 15.996 1.00 94.44 87 SER A O 1
ATOM 681 N N . LEU A 1 88 ? -12.414 -2.622 17.825 1.00 95.12 88 LEU A N 1
ATOM 682 C CA . LEU A 1 88 ? -13.681 -2.901 18.497 1.00 95.12 88 LEU A CA 1
ATOM 683 C C . LEU A 1 88 ? -14.041 -1.726 19.411 1.00 95.12 88 LEU A C 1
ATOM 685 O O . LEU A 1 88 ? -13.255 -1.363 20.287 1.00 95.12 88 LEU A O 1
ATOM 689 N N . PHE A 1 89 ? -15.224 -1.156 19.216 1.00 94.31 89 PHE A N 1
ATOM 690 C CA . PHE A 1 89 ? -15.763 -0.081 20.046 1.00 94.31 89 PHE A CA 1
ATOM 691 C C . PHE A 1 89 ? -16.597 -0.641 21.204 1.00 94.31 89 PHE A C 1
ATOM 693 O O . PHE A 1 89 ? -16.982 -1.812 21.211 1.00 94.31 89 PHE A O 1
ATOM 700 N N . 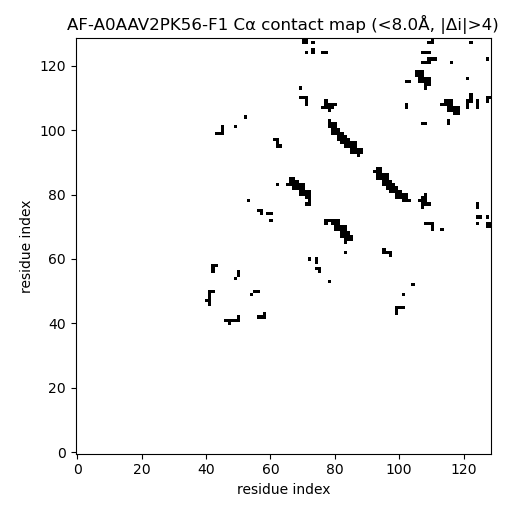GLU A 1 90 ? -16.884 0.201 22.202 1.00 96.00 90 GLU A N 1
ATOM 701 C CA . GLU A 1 90 ? -17.640 -0.190 23.404 1.00 96.00 90 GLU A CA 1
ATOM 702 C C . GLU A 1 90 ? -19.059 -0.696 23.096 1.00 96.00 90 GLU A C 1
ATOM 704 O O . GLU A 1 90 ? -19.601 -1.511 23.839 1.00 96.00 90 GLU A O 1
ATOM 709 N N . ASP A 1 91 ? -19.650 -0.249 21.988 1.00 96.06 91 ASP A N 1
ATOM 710 C CA . ASP A 1 91 ? -20.971 -0.670 21.513 1.00 96.06 91 ASP A CA 1
ATOM 711 C C . ASP A 1 91 ? -20.958 -2.014 20.755 1.00 96.06 91 ASP A C 1
ATOM 713 O O . ASP A 1 91 ? -21.998 -2.477 20.287 1.00 96.06 91 ASP A O 1
ATOM 717 N N . GLY A 1 92 ? -19.790 -2.656 20.641 1.00 93.75 92 GLY A N 1
ATOM 718 C CA . GLY A 1 92 ? -19.603 -3.918 19.930 1.00 93.75 92 GLY A CA 1
ATOM 719 C C . GLY A 1 92 ? -19.443 -3.769 18.416 1.00 93.75 92 GLY A C 1
ATOM 720 O O . GLY A 1 92 ? -19.310 -4.781 17.726 1.00 93.75 92 GLY A O 1
ATOM 721 N N . THR A 1 93 ? -19.438 -2.543 17.881 1.00 94.12 93 THR A N 1
ATOM 722 C CA . THR A 1 93 ? -19.145 -2.309 16.464 1.00 94.12 93 THR A CA 1
ATOM 723 C C . THR A 1 93 ? -17.657 -2.494 16.183 1.00 94.12 93 THR A C 1
ATOM 725 O O . THR A 1 93 ? -16.798 -2.191 17.013 1.00 94.12 93 THR A O 1
ATOM 728 N N . VAL A 1 94 ? -17.337 -3.006 14.995 1.00 93.12 94 VAL A N 1
ATOM 729 C CA . VAL A 1 94 ? -15.962 -3.087 14.497 1.00 93.12 94 VAL A CA 1
ATOM 730 C C . VAL A 1 94 ? -15.825 -2.071 13.376 1.00 93.12 94 VAL A C 1
ATOM 732 O O . VAL A 1 94 ? -16.554 -2.149 12.389 1.00 93.12 94 VAL A O 1
ATOM 735 N N . GLN A 1 95 ? -14.890 -1.132 13.512 1.00 93.56 95 GLN A N 1
ATOM 736 C CA . GLN A 1 95 ? -14.473 -0.286 12.393 1.00 93.56 95 GLN A CA 1
ATOM 737 C C . GLN A 1 95 ? -13.022 -0.580 12.054 1.00 93.56 95 GLN A C 1
ATOM 739 O O . GLN A 1 95 ? -12.178 -0.689 12.942 1.00 93.56 95 GLN A O 1
ATOM 744 N N . THR A 1 96 ? -12.729 -0.689 10.764 1.00 96.12 96 THR A N 1
ATOM 745 C CA . THR A 1 96 ? -11.374 -0.943 10.283 1.00 96.12 96 THR A CA 1
ATOM 746 C C . THR A 1 96 ? -10.751 0.350 9.796 1.00 96.12 96 THR A C 1
ATOM 748 O O . THR A 1 96 ? -11.243 0.971 8.857 1.00 96.12 96 THR A O 1
ATOM 751 N N . TYR A 1 97 ? -9.646 0.742 10.426 1.00 96.25 97 TYR A N 1
ATOM 752 C CA . TYR A 1 97 ? -8.831 1.858 9.968 1.00 96.25 97 TYR A CA 1
ATOM 753 C C . TYR A 1 97 ? -7.873 1.396 8.872 1.00 96.25 97 TYR A C 1
ATOM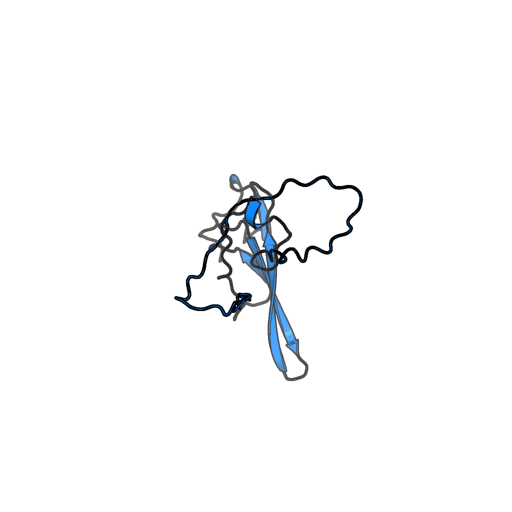 755 O O . TYR A 1 97 ? -7.237 0.350 9.006 1.00 96.25 97 TYR A O 1
ATOM 763 N N . GLN A 1 98 ? -7.764 2.188 7.809 1.00 97.69 98 GLN A N 1
ATOM 764 C CA . GLN A 1 98 ? -6.821 1.977 6.715 1.00 97.69 98 GLN A CA 1
ATOM 765 C C . GLN A 1 98 ? -5.726 3.037 6.783 1.00 97.69 98 GLN A C 1
ATOM 767 O O . GLN A 1 98 ? -6.015 4.233 6.831 1.00 97.69 98 GLN A O 1
ATOM 772 N N . TYR A 1 99 ? -4.474 2.593 6.763 1.00 97.75 99 TYR A N 1
ATOM 773 C CA . TYR A 1 99 ? -3.308 3.467 6.692 1.00 97.75 99 TYR A CA 1
ATOM 774 C C . TYR A 1 99 ? -2.504 3.130 5.446 1.00 97.75 99 TYR A C 1
ATOM 776 O O . TYR A 1 99 ? -2.071 1.990 5.298 1.00 97.75 99 TYR A O 1
ATOM 784 N N . SER A 1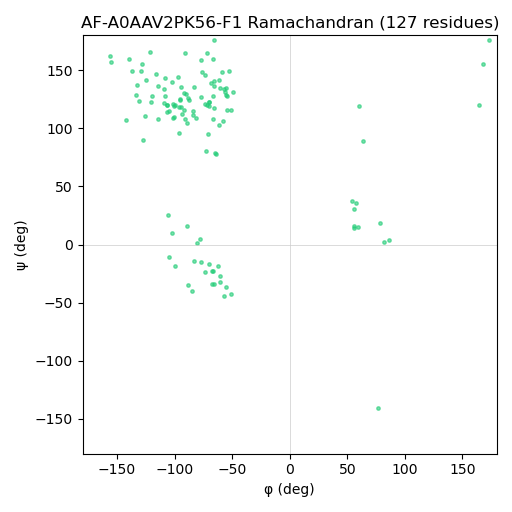 100 ? -2.292 4.113 4.580 1.00 98.06 100 SER A N 1
ATOM 785 C CA . SER A 1 100 ? -1.616 3.926 3.296 1.00 98.06 100 SER A CA 1
ATOM 786 C C . SER A 1 100 ? -0.176 4.419 3.373 1.00 98.06 100 SER A C 1
ATOM 788 O O . SER A 1 100 ? 0.102 5.473 3.948 1.00 98.06 100 SER A O 1
ATOM 790 N N . PHE A 1 101 ? 0.740 3.684 2.756 1.00 98.00 101 PHE A N 1
ATOM 791 C CA . PHE A 1 101 ? 2.164 3.999 2.726 1.00 98.00 101 PHE A CA 1
ATOM 792 C C . PHE A 1 101 ? 2.719 3.765 1.328 1.00 98.00 101 PHE A C 1
ATOM 794 O O . PHE A 1 101 ? 2.267 2.870 0.621 1.00 98.00 101 PHE A O 1
ATOM 801 N N . MET A 1 102 ? 3.736 4.534 0.947 1.00 97.44 102 MET A N 1
ATOM 802 C CA . MET A 1 102 ? 4.458 4.342 -0.311 1.00 97.44 102 MET A CA 1
ATOM 803 C C . MET A 1 102 ? 5.862 3.792 -0.067 1.00 97.44 102 MET A C 1
ATOM 805 O O . MET A 1 102 ? 6.540 4.173 0.890 1.00 97.44 102 MET A O 1
ATOM 809 N N . CYS A 1 103 ? 6.305 2.910 -0.955 1.00 97.62 103 CYS A N 1
ATOM 810 C CA . CYS A 1 103 ? 7.682 2.449 -1.006 1.00 97.62 103 CYS A CA 1
ATOM 811 C C . CYS A 1 103 ? 8.592 3.506 -1.656 1.00 97.62 103 CYS A C 1
ATOM 813 O O . CYS A 1 103 ? 8.151 4.377 -2.408 1.00 97.62 103 CYS A O 1
ATOM 815 N N . ASN A 1 104 ? 9.894 3.415 -1.380 1.00 95.00 104 ASN A N 1
ATOM 816 C CA . ASN A 1 104 ? 10.890 4.257 -2.043 1.00 95.00 104 ASN A CA 1
ATOM 817 C C . ASN A 1 104 ? 10.984 3.923 -3.541 1.00 95.00 104 ASN A C 1
ATOM 819 O O . ASN A 1 104 ? 10.664 2.812 -3.971 1.00 95.00 104 ASN A O 1
ATOM 823 N N . ALA A 1 105 ? 11.511 4.860 -4.331 1.00 93.44 105 ALA A N 1
ATOM 824 C CA . ALA A 1 105 ? 11.742 4.648 -5.757 1.00 93.44 105 ALA A CA 1
ATOM 825 C C . ALA A 1 105 ? 12.592 3.384 -6.024 1.00 93.44 105 ALA A C 1
ATOM 827 O O . ALA A 1 105 ? 13.678 3.213 -5.459 1.00 93.44 105 ALA A O 1
ATOM 828 N N . GLY A 1 106 ? 12.098 2.501 -6.898 1.00 94.25 106 GLY A N 1
ATOM 829 C CA . GLY A 1 106 ? 12.749 1.235 -7.266 1.00 94.25 106 GLY A CA 1
ATOM 830 C C . GLY A 1 106 ? 12.593 0.108 -6.236 1.00 94.25 106 GLY A C 1
ATOM 831 O O . GLY A 1 106 ? 13.389 -0.840 -6.225 1.00 94.25 106 GLY A O 1
ATOM 832 N N . SER A 1 107 ? 11.616 0.233 -5.336 1.00 97.12 107 SER A N 1
ATOM 833 C CA . SER A 1 107 ? 11.169 -0.820 -4.425 1.00 97.12 107 SER A CA 1
ATOM 834 C C . SER A 1 107 ? 9.651 -0.979 -4.488 1.00 97.12 107 SER A C 1
ATOM 836 O O . SER A 1 107 ? 8.938 0.000 -4.704 1.00 97.12 107 SER A O 1
ATOM 838 N N . ILE A 1 108 ? 9.175 -2.201 -4.266 1.00 97.81 108 ILE A N 1
ATOM 839 C CA . ILE A 1 108 ? 7.753 -2.529 -4.123 1.00 97.81 108 ILE A CA 1
ATOM 840 C C . ILE A 1 108 ? 7.531 -3.323 -2.840 1.00 97.81 108 ILE A C 1
ATOM 842 O O . ILE A 1 108 ? 8.454 -3.957 -2.321 1.00 97.81 108 ILE A O 1
ATOM 846 N N . PHE A 1 109 ? 6.315 -3.265 -2.314 1.00 98.44 109 PHE A N 1
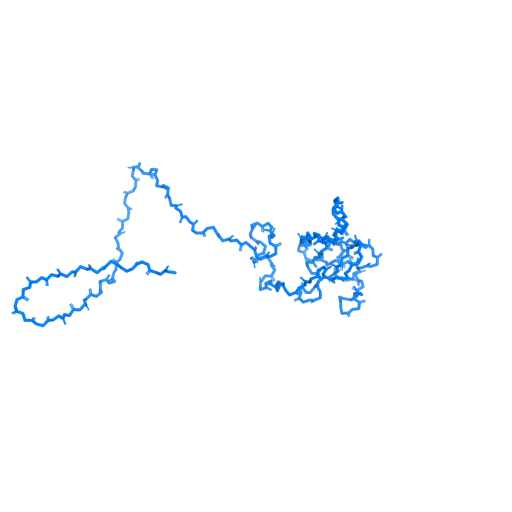ATOM 847 C CA . PHE A 1 109 ? 5.916 -4.022 -1.143 1.00 98.44 109 PHE A CA 1
ATOM 848 C C . PHE A 1 109 ? 5.831 -5.510 -1.482 1.00 98.44 109 PHE A C 1
ATOM 850 O O . PHE A 1 109 ? 5.099 -5.911 -2.3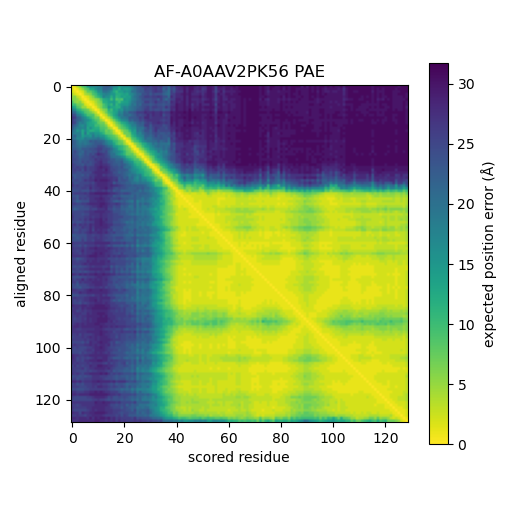86 1.00 98.44 109 PHE A O 1
ATOM 857 N N . ASP A 1 110 ? 6.582 -6.327 -0.750 1.00 97.75 110 ASP A N 1
ATOM 858 C CA . ASP A 1 110 ? 6.514 -7.779 -0.840 1.00 97.75 110 ASP A CA 1
ATOM 859 C C . ASP A 1 110 ? 5.591 -8.317 0.257 1.00 97.75 110 ASP A C 1
ATOM 861 O O . ASP A 1 110 ? 5.846 -8.152 1.452 1.00 97.75 110 ASP A O 1
ATOM 865 N N . GLN A 1 111 ? 4.517 -8.979 -0.168 1.00 96.62 111 GLN A N 1
ATOM 866 C CA . GLN A 1 111 ? 3.470 -9.486 0.715 1.00 96.62 111 GLN A CA 1
ATOM 867 C C . GLN A 1 111 ? 3.937 -10.629 1.637 1.00 96.62 111 GLN A C 1
ATOM 869 O O . GLN A 1 111 ? 3.345 -10.834 2.695 1.00 96.62 111 GLN A O 1
ATOM 874 N N . ASN A 1 112 ? 5.000 -11.355 1.276 1.00 95.00 112 ASN A N 1
ATOM 875 C CA . ASN A 1 112 ? 5.564 -12.437 2.086 1.00 95.00 112 ASN A CA 1
ATOM 876 C C . ASN A 1 112 ? 6.555 -11.903 3.129 1.00 95.00 112 ASN A C 1
ATOM 878 O O . ASN A 1 112 ? 6.587 -12.376 4.264 1.00 95.00 112 ASN A O 1
ATOM 882 N N . ALA A 1 113 ? 7.367 -10.916 2.746 1.00 96.00 113 ALA A N 1
ATOM 883 C CA . ALA A 1 113 ? 8.341 -10.265 3.615 1.00 96.00 113 ALA A CA 1
ATOM 884 C C . ALA A 1 113 ? 7.724 -9.151 4.478 1.00 96.00 113 ALA A C 1
ATOM 886 O O . ALA A 1 113 ? 8.363 -8.695 5.427 1.00 96.00 113 ALA A O 1
ATOM 887 N N . LEU A 1 114 ? 6.502 -8.715 4.148 1.00 96.69 114 LEU A N 1
ATOM 888 C CA . LEU A 1 114 ? 5.766 -7.626 4.796 1.00 96.69 114 LEU A CA 1
ATOM 889 C C . LEU A 1 114 ? 6.577 -6.321 4.847 1.00 96.69 114 LEU A C 1
ATOM 891 O O . LEU A 1 114 ? 6.561 -5.585 5.835 1.00 96.69 114 LEU A O 1
ATOM 895 N N . THR A 1 115 ? 7.332 -6.045 3.783 1.00 97.62 115 THR A N 1
ATOM 896 C CA . THR A 1 115 ? 8.197 -4.866 3.688 1.00 97.62 115 THR A CA 1
ATOM 897 C C . THR A 1 115 ? 8.474 -4.482 2.238 1.00 97.62 115 THR A C 1
ATOM 899 O O . THR A 1 115 ? 8.299 -5.287 1.324 1.00 97.62 115 THR A O 1
ATOM 902 N N . CYS A 1 116 ? 8.933 -3.251 2.016 1.00 98.25 116 CYS A N 1
ATOM 903 C CA . CYS A 1 116 ? 9.393 -2.816 0.703 1.00 98.25 116 CYS A CA 1
ATOM 904 C C . CYS A 1 116 ? 10.758 -3.445 0.397 1.00 98.25 116 CYS A C 1
ATOM 906 O O . CYS A 1 116 ? 11.738 -3.208 1.106 1.00 98.25 116 CYS A O 1
ATOM 908 N N . VAL A 1 117 ? 10.842 -4.202 -0.693 1.00 98.25 117 VAL A N 1
ATOM 909 C CA . VAL A 1 117 ? 12.090 -4.786 -1.199 1.00 98.25 117 VAL A CA 1
ATOM 910 C C . VAL A 1 117 ? 12.348 -4.299 -2.622 1.00 98.25 117 VAL A C 1
ATOM 912 O O . VAL A 1 117 ? 11.480 -3.713 -3.269 1.00 98.25 117 VAL A O 1
ATOM 915 N N . ARG A 1 118 ? 13.568 -4.491 -3.130 1.00 97.62 118 ARG A N 1
ATOM 916 C CA . ARG A 1 118 ? 13.879 -4.141 -4.524 1.00 97.62 118 ARG A CA 1
ATOM 917 C C . ARG A 1 118 ? 13.004 -4.961 -5.468 1.00 97.62 118 ARG A C 1
ATOM 919 O O . ARG A 1 118 ? 12.835 -6.157 -5.246 1.00 97.62 118 ARG A O 1
ATOM 926 N N . GLU A 1 119 ? 12.545 -4.345 -6.551 1.00 95.12 119 GLU A N 1
ATOM 927 C CA . GLU A 1 119 ? 11.628 -4.969 -7.521 1.00 95.12 119 GLU A CA 1
ATOM 928 C C . GLU A 1 119 ? 12.108 -6.338 -8.023 1.00 95.12 119 GLU A C 1
ATOM 930 O O . GLU A 1 119 ? 11.334 -7.285 -8.058 1.00 95.12 119 GLU A O 1
ATOM 935 N N . PHE A 1 120 ? 13.403 -6.490 -8.321 1.00 94.88 120 PHE A N 1
ATOM 936 C CA . PHE A 1 120 ? 13.964 -7.759 -8.812 1.00 94.88 120 PHE A CA 1
ATOM 937 C C . PHE A 1 120 ? 14.014 -8.883 -7.761 1.00 94.88 120 PHE A C 1
ATOM 939 O O . PHE A 1 120 ? 14.236 -10.039 -8.111 1.00 94.88 120 PHE A O 1
ATOM 946 N N . SER A 1 121 ? 13.893 -8.538 -6.479 1.00 96.06 121 SER A N 1
ATOM 947 C CA . SER A 1 121 ? 13.907 -9.481 -5.352 1.00 96.06 121 SER A CA 1
ATOM 948 C C . SER A 1 121 ? 12.522 -9.726 -4.762 1.00 96.06 121 SER A C 1
ATOM 950 O O . SER A 1 121 ? 12.376 -10.613 -3.925 1.00 96.06 121 SER A O 1
ATOM 952 N N . ALA A 1 122 ? 11.535 -8.929 -5.170 1.00 95.81 122 ALA A N 1
ATOM 953 C CA . ALA A 1 122 ? 10.167 -9.045 -4.711 1.00 95.81 122 ALA A CA 1
ATOM 954 C C . ALA A 1 122 ? 9.463 -10.224 -5.384 1.00 95.81 122 ALA A C 1
ATOM 956 O O . ALA A 1 122 ? 9.690 -10.543 -6.554 1.00 95.81 122 ALA A O 1
ATOM 957 N N . THR A 1 123 ? 8.536 -10.818 -4.650 1.00 94.94 123 THR A N 1
ATOM 958 C CA . THR A 1 123 ? 7.452 -11.616 -5.210 1.00 94.94 123 THR A CA 1
ATOM 959 C C . THR A 1 123 ? 6.692 -10.747 -6.224 1.00 94.94 123 THR A C 1
ATOM 961 O O . THR A 1 123 ? 6.417 -9.582 -5.919 1.00 94.94 123 THR A O 1
ATOM 964 N N . PRO A 1 124 ? 6.349 -11.255 -7.424 1.00 94.62 124 PRO A N 1
ATOM 965 C CA . PRO A 1 124 ? 5.638 -10.448 -8.411 1.00 94.62 124 PRO A CA 1
ATOM 966 C C . PRO A 1 124 ? 4.322 -9.902 -7.845 1.00 94.62 124 PRO A C 1
ATOM 968 O O . PRO A 1 124 ? 3.552 -10.647 -7.241 1.00 94.62 124 PRO A O 1
ATOM 971 N N . CYS A 1 125 ? 4.074 -8.609 -8.069 1.00 94.69 125 CYS A N 1
ATOM 972 C CA . CYS A 1 125 ? 2.958 -7.870 -7.472 1.00 94.69 125 CYS A CA 1
ATOM 973 C C . CYS A 1 125 ? 1.583 -8.504 -7.749 1.00 94.69 125 CYS A C 1
ATOM 975 O O . CYS A 1 125 ? 0.730 -8.552 -6.872 1.00 94.69 125 CYS A O 1
ATOM 977 N N . GLU A 1 126 ? 1.396 -9.065 -8.944 1.00 94.31 126 GLU A N 1
ATOM 978 C CA . GLU A 1 126 ? 0.157 -9.737 -9.367 1.00 94.31 126 GLU A CA 1
ATOM 979 C C . GLU A 1 126 ? -0.195 -10.970 -8.516 1.00 94.31 126 GLU A C 1
ATOM 981 O O . GLU A 1 126 ? -1.334 -11.429 -8.531 1.00 94.31 126 GLU A O 1
ATOM 986 N N . TYR A 1 127 ? 0.780 -11.517 -7.783 1.00 92.94 127 TYR A N 1
ATOM 987 C CA . TYR A 1 127 ? 0.604 -12.665 -6.896 1.00 92.94 127 TYR A CA 1
ATOM 988 C C . TYR A 1 127 ? 0.527 -12.273 -5.418 1.00 92.94 127 TYR A C 1
ATOM 990 O O . TYR A 1 127 ? 0.583 -13.157 -4.560 1.00 92.94 127 TYR A O 1
ATOM 998 N N . ALA A 1 128 ? 0.425 -10.980 -5.101 1.00 87.81 128 ALA A N 1
ATOM 999 C CA . ALA A 1 128 ? 0.192 -10.535 -3.737 1.00 87.81 128 ALA A CA 1
ATOM 1000 C C . ALA A 1 128 ? -1.266 -10.851 -3.313 1.00 87.81 128 ALA A C 1
ATOM 1002 O O . ALA A 1 128 ? -2.189 -10.397 -3.991 1.00 87.81 128 ALA A O 1
ATOM 1003 N N . PRO A 1 129 ? -1.491 -11.659 -2.254 1.00 66.81 129 PRO A N 1
ATOM 1004 C CA . PRO A 1 129 ? -2.830 -12.005 -1.749 1.00 66.81 129 PRO A CA 1
ATOM 1005 C C . PRO A 1 129 ? -3.624 -10.853 -1.105 1.00 66.81 129 PRO A C 1
ATOM 1007 O O . PRO A 1 129 ? -3.009 -9.918 -0.548 1.00 66.81 129 PRO A O 1
#

Secondary structure (DSSP, 8-state):
-----------SS---------PPPP--S-----------PPGGGPPTTHHHHHSSPP-----TT--SEEEE-GGGTTSEEEEEEEEE-TTS-EEEEEEEEEPPTTEEEETTTTEEEEGGGSPPGGG--

Organism: Meganyctiphanes norvegica (NCBI:txid48144)

InterPro domains:
  IPR002557 Chitin binding domain [PF01607] (63-125)
  IPR002557 Chitin binding domain [PS50940] (60-127)
  IPR036508 Chitin binding domain superfamily [SSF57625] (60-126)
  IPR052976 Scoloptoxin-like [PTHR22933] (58-125)

Foldseek 3Di:
DDDDDDDDDDDDDDDDDDDDDDDDDDDDDDDPDPPVPVPPQDALNEPPCPCVQQPDDDNPDDLPPPDFDKFQDVVSQQQKIWGWAWDQDPVRDTDIDIHMYGDDPQWGQAQVVRDTDGPVPHDGSVPTD

Nearest PDB structures (foldseek):
  4z4a-assembly1_A  TM=6.554E-01  e=4.856E-02  Pseudocercospora fuligena
  2gry-assembly1_A  TM=8.128E-01  e=1.246E+00  Homo sapiens
  5mio-assembly3_C  TM=6.696E-01  e=1.166E+00  Homo sapiens
  7knv-assembly1_A  TM=5.167E-01  e=1.520E+00  Homo sapiens

Solvent-accessible surface area (backbone atoms only — not comparable to full-atom values): 8681 Å² total; per-residue (Å²): 139,82,92,76,88,82,82,86,79,90,71,101,70,82,96,75,92,80,85,84,87,83,86,85,87,85,85,88,81,88,76,95,69,91,70,82,66,78,75,81,75,40,67,68,73,39,62,89,64,46,52,78,77,66,43,86,69,66,73,79,80,73,49,75,98,50,66,72,47,74,38,48,30,58,86,44,70,9,31,28,34,33,39,25,45,66,43,78,46,98,88,72,50,75,50,65,46,74,47,54,46,73,45,59,93,77,26,20,36,15,63,88,76,73,41,66,36,47,58,93,77,34,66,63,48,91,73,49,117

pLDDT: mean 80.5, std 22.17, range [35.5, 98.44]